Protein AF-A0A7V0Q9X7-F1 (afdb_monomer)

Structure (mmCIF, N/CA/C/O backbone):
data_AF-A0A7V0Q9X7-F1
#
_entry.id   AF-A0A7V0Q9X7-F1
#
loop_
_atom_site.group_PDB
_atom_site.id
_atom_site.type_symbol
_atom_site.label_atom_id
_atom_site.label_alt_id
_atom_site.label_comp_id
_atom_site.label_asym_id
_atom_site.label_entity_id
_atom_site.label_seq_id
_atom_site.pdbx_PDB_ins_code
_atom_site.Cartn_x
_atom_site.Cartn_y
_atom_site.Cartn_z
_atom_site.occupancy
_atom_site.B_iso_or_equiv
_atom_site.auth_seq_id
_atom_site.auth_comp_id
_atom_site.auth_asym_id
_atom_site.auth_atom_id
_atom_site.pdbx_PDB_model_num
ATOM 1 N N . MET A 1 1 ? 36.738 -30.508 -6.546 1.00 40.53 1 MET A N 1
ATOM 2 C CA . MET A 1 1 ? 35.365 -30.405 -7.088 1.00 40.53 1 MET A CA 1
ATOM 3 C C . MET A 1 1 ? 35.318 -29.192 -8.021 1.00 40.53 1 MET A C 1
ATOM 5 O O . MET A 1 1 ? 34.864 -28.127 -7.633 1.00 40.53 1 MET A O 1
ATOM 9 N N . LEU A 1 2 ? 35.911 -29.320 -9.216 1.00 41.41 2 LEU A N 1
ATOM 10 C CA . LEU A 1 2 ? 35.948 -28.262 -10.232 1.00 41.41 2 LEU A CA 1
ATOM 11 C C . LEU A 1 2 ? 34.678 -28.351 -11.085 1.00 41.41 2 LEU A C 1
ATOM 13 O O . LEU A 1 2 ? 34.538 -29.279 -11.876 1.00 41.41 2 LEU A O 1
ATOM 17 N N . LYS A 1 3 ? 33.770 -27.383 -10.954 1.00 49.06 3 LYS A N 1
ATOM 18 C CA . LYS A 1 3 ? 32.826 -27.064 -12.028 1.00 49.06 3 LYS A CA 1
ATOM 19 C C . LYS A 1 3 ? 33.397 -25.870 -12.773 1.00 49.06 3 LYS A C 1
ATOM 21 O O . LYS A 1 3 ? 33.298 -24.737 -12.315 1.00 49.06 3 LYS A O 1
ATOM 26 N N . CYS A 1 4 ? 34.049 -26.166 -13.892 1.00 38.19 4 CYS A N 1
ATOM 27 C CA . CYS A 1 4 ? 34.458 -25.186 -14.880 1.00 38.19 4 CYS A CA 1
ATOM 28 C C . CYS A 1 4 ? 33.245 -24.329 -15.249 1.00 38.19 4 CYS A C 1
ATOM 30 O O . CYS A 1 4 ? 32.264 -24.826 -15.807 1.00 38.19 4 CYS A O 1
ATOM 32 N N . LEU A 1 5 ? 33.321 -23.049 -14.895 1.00 46.12 5 LEU A N 1
ATOM 33 C CA . LEU A 1 5 ? 32.448 -21.998 -15.382 1.00 46.12 5 LEU A CA 1
ATOM 34 C C . LEU A 1 5 ? 32.595 -21.989 -16.910 1.00 46.12 5 LEU A C 1
ATOM 36 O O . LEU A 1 5 ? 33.606 -21.538 -17.443 1.00 46.12 5 LEU A O 1
ATOM 40 N N . ASN A 1 6 ? 31.627 -22.577 -17.610 1.00 48.66 6 ASN A N 1
ATOM 41 C CA . ASN A 1 6 ? 31.575 -22.605 -19.067 1.00 48.66 6 ASN A CA 1
ATOM 42 C C . ASN A 1 6 ? 31.165 -21.215 -19.567 1.00 48.66 6 ASN A C 1
ATOM 44 O O . ASN A 1 6 ? 30.046 -20.998 -20.029 1.00 48.66 6 ASN A O 1
ATOM 48 N N . VAL A 1 7 ? 32.067 -20.246 -19.410 1.00 53.19 7 VAL A N 1
ATOM 49 C CA . VAL A 1 7 ? 32.000 -18.992 -20.150 1.00 53.19 7 VAL A CA 1
ATOM 50 C C . VAL A 1 7 ? 32.485 -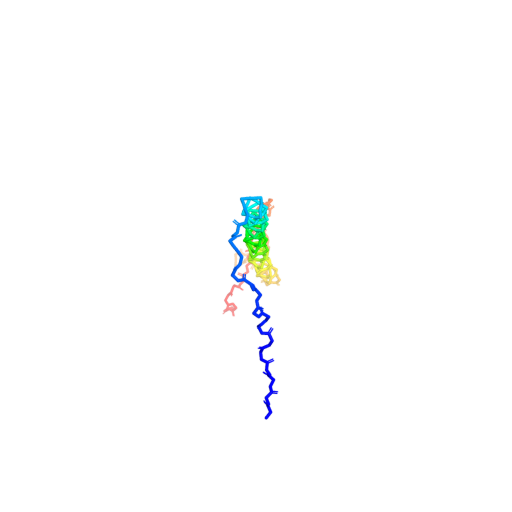19.338 -21.540 1.00 53.19 7 VAL A C 1
ATOM 52 O O . VAL A 1 7 ? 33.679 -19.481 -21.798 1.00 53.19 7 VAL A O 1
ATOM 55 N N . LYS A 1 8 ? 31.517 -19.552 -22.424 1.00 54.19 8 LYS A N 1
ATOM 56 C CA . LYS A 1 8 ? 31.727 -19.695 -23.856 1.00 54.19 8 LYS A CA 1
ATOM 57 C C . LYS A 1 8 ? 32.475 -18.441 -24.334 1.00 54.19 8 LYS A C 1
ATOM 59 O O . LYS A 1 8 ? 31.864 -17.405 -24.570 1.00 54.19 8 LYS A O 1
ATOM 64 N N . MET A 1 9 ? 33.803 -18.518 -24.436 1.00 50.47 9 MET A N 1
ATOM 65 C CA . MET A 1 9 ? 34.590 -17.542 -25.186 1.00 50.47 9 MET A CA 1
ATOM 66 C C . MET A 1 9 ? 34.109 -17.599 -26.633 1.00 50.47 9 MET A C 1
ATOM 68 O O . MET A 1 9 ? 34.312 -18.613 -27.302 1.00 50.47 9 MET A O 1
ATOM 72 N N . LEU A 1 10 ? 33.448 -16.549 -27.122 1.00 52.50 10 LEU A N 1
ATOM 73 C CA . LEU A 1 10 ? 32.978 -16.514 -28.503 1.00 52.50 10 LEU A CA 1
ATOM 74 C C . LEU A 1 10 ? 33.293 -15.166 -29.164 1.00 52.50 10 LEU A C 1
ATOM 76 O O . LEU A 1 10 ? 32.574 -14.193 -28.998 1.00 52.50 10 LEU A O 1
ATOM 80 N N . LYS A 1 11 ? 34.386 -15.201 -29.938 1.00 48.19 11 LYS A N 1
ATOM 81 C CA . LYS A 1 11 ? 34.773 -14.356 -31.082 1.00 48.19 11 LYS A CA 1
ATOM 82 C C . LYS A 1 11 ? 34.812 -12.832 -30.886 1.00 48.19 11 LYS A C 1
ATOM 84 O O . LYS A 1 11 ? 33.791 -12.159 -30.886 1.00 48.19 11 LYS A O 1
ATOM 89 N N . CYS A 1 12 ? 36.026 -12.279 -30.966 1.00 51.22 12 CYS A N 1
ATOM 90 C CA . CYS A 1 12 ? 36.263 -10.899 -31.398 1.00 51.22 12 CYS A CA 1
ATOM 91 C C . CYS A 1 12 ? 35.920 -10.756 -32.894 1.00 51.22 12 CYS A C 1
ATOM 93 O O . CYS A 1 12 ? 36.806 -10.732 -33.745 1.00 51.22 12 CYS A O 1
ATOM 95 N N . ALA A 1 13 ? 34.634 -10.724 -33.229 1.00 63.22 13 ALA A N 1
ATOM 96 C CA . ALA A 1 13 ? 34.142 -10.206 -34.498 1.00 63.22 13 ALA A CA 1
ATOM 97 C C . ALA A 1 13 ? 33.438 -8.885 -34.180 1.00 63.22 13 ALA A C 1
ATOM 99 O O . ALA A 1 13 ? 32.655 -8.825 -33.235 1.00 63.22 13 ALA A O 1
ATOM 100 N N . GLY A 1 14 ? 33.778 -7.813 -34.899 1.00 64.94 14 GLY A N 1
ATOM 101 C CA . GLY A 1 14 ? 33.160 -6.505 -34.685 1.00 64.94 14 GLY A CA 1
ATOM 102 C C . GLY A 1 14 ? 31.636 -6.605 -34.760 1.00 64.94 14 GLY A C 1
ATOM 103 O O . GLY A 1 14 ? 31.105 -7.288 -35.636 1.00 64.94 14 GLY A O 1
ATOM 104 N N . PHE A 1 15 ? 30.953 -5.945 -33.824 1.00 69.75 15 PHE A N 1
ATOM 105 C CA . PHE A 1 15 ? 29.496 -5.939 -33.752 1.00 69.75 15 PHE A CA 1
ATOM 106 C C . PHE A 1 15 ? 28.931 -5.344 -35.040 1.00 69.75 15 PHE A C 1
ATOM 108 O O . PHE A 1 15 ? 29.319 -4.248 -35.458 1.00 69.75 15 PHE A O 1
ATOM 115 N N . THR A 1 16 ? 28.026 -6.065 -35.690 1.00 86.12 16 THR A N 1
ATOM 116 C CA . THR A 1 16 ? 27.353 -5.523 -36.871 1.00 86.12 16 THR A CA 1
ATOM 117 C C . THR A 1 16 ? 26.337 -4.463 -36.432 1.00 86.12 16 THR A C 1
ATOM 119 O O . THR A 1 16 ? 25.730 -4.570 -35.365 1.00 86.12 16 THR A O 1
ATOM 122 N N . ILE A 1 17 ? 26.118 -3.429 -37.253 1.00 85.31 17 ILE A N 1
ATOM 123 C CA . ILE A 1 17 ? 25.157 -2.356 -36.928 1.00 85.31 17 ILE A CA 1
ATOM 124 C C . ILE A 1 17 ? 23.758 -2.944 -36.676 1.00 85.31 17 ILE A C 1
ATOM 126 O O . ILE A 1 17 ? 23.070 -2.535 -35.741 1.00 85.31 17 ILE A O 1
ATOM 130 N N . ILE A 1 18 ? 23.367 -3.962 -37.449 1.00 89.69 18 ILE A N 1
ATOM 131 C CA . ILE A 1 18 ? 22.075 -4.639 -37.298 1.00 89.69 18 ILE A CA 1
ATOM 132 C C . ILE A 1 18 ? 21.940 -5.329 -35.929 1.00 89.69 18 ILE A C 1
ATOM 134 O O . ILE A 1 18 ? 20.903 -5.211 -35.283 1.00 89.69 18 ILE A O 1
ATOM 138 N N . GLU A 1 19 ? 22.998 -5.976 -35.437 1.00 87.94 19 GLU A N 1
ATOM 139 C CA . GLU A 1 19 ? 22.999 -6.652 -34.137 1.00 87.94 19 GLU A CA 1
ATOM 140 C C . GLU A 1 19 ? 22.860 -5.642 -32.989 1.00 87.94 19 GLU A C 1
ATOM 142 O O . GLU A 1 19 ? 22.128 -5.888 -32.027 1.00 87.94 19 GLU A O 1
ATOM 147 N N . SER A 1 20 ? 23.492 -4.465 -33.109 1.00 89.38 20 SER A N 1
ATOM 148 C CA . SER A 1 20 ? 23.362 -3.393 -32.106 1.00 89.38 20 SER A CA 1
ATOM 149 C C . SER A 1 20 ? 21.942 -2.841 -32.040 1.00 89.38 20 SER A C 1
ATOM 151 O O . SER A 1 20 ? 21.401 -2.661 -30.950 1.00 89.38 20 SER A O 1
ATOM 153 N N . LEU A 1 21 ? 21.296 -2.665 -33.194 1.00 92.69 21 LEU A N 1
ATOM 154 C CA . LEU A 1 21 ? 19.934 -2.151 -33.282 1.00 92.69 21 LEU A CA 1
ATOM 155 C C . LEU A 1 21 ? 18.924 -3.134 -32.676 1.00 92.69 21 LEU A C 1
ATOM 157 O O . LEU A 1 21 ? 18.058 -2.734 -31.897 1.00 92.69 21 LEU A O 1
ATOM 161 N N . VAL A 1 22 ? 19.084 -4.431 -32.960 1.00 94.00 22 VAL A N 1
ATOM 162 C CA . VAL A 1 22 ? 18.254 -5.485 -32.360 1.00 94.00 22 VAL A CA 1
ATOM 163 C C . VAL A 1 22 ? 18.472 -5.549 -30.847 1.00 94.00 22 VAL A C 1
ATOM 165 O O . VAL A 1 22 ? 17.502 -5.582 -30.091 1.00 94.00 22 VAL A O 1
ATOM 168 N N . THR A 1 23 ? 19.718 -5.475 -30.381 1.00 93.44 23 THR A N 1
ATOM 169 C CA . THR A 1 23 ? 20.034 -5.511 -28.944 1.00 93.44 23 THR A CA 1
ATOM 170 C C . THR A 1 23 ? 19.408 -4.333 -28.196 1.00 93.44 23 THR A C 1
ATOM 172 O O . THR A 1 23 ? 18.783 -4.534 -27.156 1.00 93.44 23 THR A O 1
ATOM 175 N N . ILE A 1 24 ? 19.494 -3.116 -28.746 1.00 94.06 24 ILE A N 1
ATOM 176 C CA . ILE A 1 24 ? 18.866 -1.923 -28.159 1.00 94.06 24 ILE A CA 1
ATOM 177 C C . ILE A 1 24 ? 17.340 -2.080 -28.120 1.00 94.06 24 ILE A C 1
ATOM 179 O O . ILE A 1 24 ? 16.721 -1.762 -27.107 1.00 94.06 24 ILE A O 1
ATOM 183 N N . SER A 1 25 ? 16.725 -2.619 -29.179 1.00 93.81 25 SER A N 1
ATOM 184 C CA . SER A 1 25 ? 15.271 -2.822 -29.218 1.00 93.81 25 SER A CA 1
ATOM 185 C C . SER A 1 25 ? 14.782 -3.777 -28.121 1.00 93.81 25 SER A C 1
ATOM 187 O O . SER A 1 25 ? 13.826 -3.474 -27.408 1.00 93.81 25 SER A O 1
ATOM 189 N N . ILE A 1 26 ? 15.492 -4.890 -27.916 1.00 95.88 26 ILE A N 1
ATOM 190 C CA . ILE A 1 26 ? 15.177 -5.871 -26.872 1.00 95.88 26 ILE A CA 1
ATOM 191 C C . ILE A 1 26 ? 15.418 -5.261 -25.488 1.00 95.88 26 ILE A C 1
ATOM 193 O O . ILE A 1 26 ? 14.608 -5.442 -24.581 1.00 95.88 26 ILE A O 1
ATOM 197 N N . PHE A 1 27 ? 16.494 -4.491 -25.330 1.00 95.81 27 PHE A N 1
ATOM 198 C CA . PHE A 1 27 ? 16.819 -3.825 -24.074 1.00 95.81 27 PHE A CA 1
ATOM 199 C C . PHE A 1 27 ? 15.726 -2.840 -23.637 1.00 95.81 27 PHE A C 1
ATOM 201 O O . PHE A 1 27 ? 15.303 -2.863 -22.481 1.00 95.81 27 PHE A O 1
ATOM 208 N N . VAL A 1 28 ? 15.209 -2.028 -24.565 1.00 96.56 28 VAL A N 1
ATOM 209 C CA . VAL A 1 28 ? 14.113 -1.088 -24.283 1.00 96.56 28 VAL A CA 1
ATOM 210 C C . VAL A 1 28 ? 12.831 -1.827 -23.897 1.00 96.56 28 VAL A C 1
ATOM 212 O O . VAL A 1 28 ? 12.163 -1.422 -22.947 1.00 96.56 28 VAL A O 1
ATOM 215 N N . LEU A 1 29 ? 12.503 -2.933 -24.572 1.00 96.69 29 LEU A N 1
ATOM 216 C CA . LEU A 1 29 ? 11.331 -3.746 -24.229 1.00 96.69 29 LEU A CA 1
ATOM 217 C C . LEU A 1 29 ? 11.430 -4.333 -22.816 1.00 96.69 29 LEU A C 1
ATOM 219 O O . LEU A 1 29 ? 10.465 -4.268 -22.053 1.00 96.69 29 LEU A O 1
ATOM 223 N N . ILE A 1 30 ? 12.600 -4.861 -22.450 1.00 96.75 30 ILE A N 1
ATOM 224 C CA . ILE A 1 30 ? 12.836 -5.417 -21.113 1.00 96.75 30 ILE A CA 1
ATOM 225 C C . ILE A 1 30 ? 12.718 -4.319 -20.052 1.00 96.75 30 ILE A C 1
ATOM 227 O O . ILE A 1 30 ? 12.008 -4.503 -19.065 1.00 96.75 30 ILE A O 1
ATOM 231 N N . LEU A 1 31 ? 13.354 -3.161 -20.259 1.00 96.06 31 LEU A N 1
ATOM 232 C CA . LEU A 1 31 ? 13.255 -2.040 -19.322 1.00 96.06 31 LEU A CA 1
ATOM 233 C C . LEU A 1 31 ? 11.816 -1.534 -19.170 1.00 96.06 31 LEU A C 1
ATOM 235 O O . LEU A 1 31 ? 11.379 -1.270 -18.050 1.00 96.06 31 LEU A O 1
ATOM 239 N N . GLY A 1 32 ? 11.060 -1.448 -20.267 1.00 95.44 32 GLY A N 1
ATOM 240 C CA . GLY A 1 32 ? 9.647 -1.071 -20.234 1.00 95.44 32 GLY A CA 1
ATOM 241 C C . GLY A 1 32 ? 8.802 -2.047 -19.412 1.00 95.44 32 GLY A C 1
ATOM 242 O O . GLY A 1 32 ? 8.011 -1.619 -18.570 1.00 95.44 32 GLY A O 1
ATOM 243 N N . ALA A 1 33 ? 9.014 -3.353 -19.591 1.00 94.88 33 ALA A N 1
ATOM 244 C CA . ALA A 1 33 ? 8.321 -4.386 -18.824 1.00 94.88 33 ALA A CA 1
ATOM 245 C C . ALA A 1 33 ? 8.660 -4.324 -17.326 1.00 94.88 33 ALA A C 1
ATOM 247 O O . ALA A 1 33 ? 7.760 -4.402 -16.491 1.00 94.88 33 ALA A O 1
ATOM 248 N N . VAL A 1 34 ? 9.936 -4.121 -16.978 1.00 95.81 34 VAL A N 1
ATOM 249 C CA . VAL A 1 34 ? 10.382 -3.988 -15.582 1.00 95.81 34 VAL A CA 1
ATOM 250 C C . VAL A 1 34 ? 9.763 -2.754 -14.926 1.00 95.81 34 VAL A C 1
ATOM 252 O O . VAL A 1 34 ? 9.196 -2.862 -13.843 1.00 95.81 34 VAL A O 1
ATOM 255 N N . MET A 1 35 ? 9.791 -1.595 -15.587 1.00 93.19 35 MET A N 1
ATOM 256 C CA . MET A 1 35 ? 9.175 -0.371 -15.061 1.00 93.19 35 MET A CA 1
ATOM 257 C C . MET A 1 35 ? 7.654 -0.514 -14.904 1.00 93.19 35 MET A C 1
ATOM 259 O O . MET A 1 35 ? 7.085 -0.051 -13.914 1.00 93.19 35 MET A O 1
ATOM 263 N N . GLY A 1 36 ? 6.984 -1.185 -15.845 1.00 90.25 36 GLY A N 1
ATOM 264 C CA . GLY A 1 36 ? 5.561 -1.510 -15.735 1.00 90.25 36 GLY A CA 1
ATOM 265 C C . GLY A 1 36 ? 5.263 -2.419 -14.540 1.00 90.25 36 GLY A C 1
ATOM 266 O O . GLY A 1 36 ? 4.355 -2.137 -13.759 1.00 90.25 36 GLY A O 1
ATOM 267 N N . PHE A 1 37 ? 6.072 -3.462 -14.352 1.00 89.62 37 PHE A N 1
ATOM 268 C CA . PHE A 1 37 ? 5.955 -4.388 -13.229 1.00 89.62 37 PHE A CA 1
ATOM 269 C C . PHE A 1 37 ? 6.191 -3.705 -11.877 1.00 89.62 37 PHE A C 1
ATOM 271 O O . PHE A 1 37 ? 5.458 -3.962 -10.923 1.00 89.62 37 PHE A O 1
ATOM 278 N N . ILE A 1 38 ? 7.169 -2.798 -11.801 1.00 89.50 38 ILE A N 1
ATOM 279 C CA . ILE A 1 38 ? 7.451 -1.998 -10.606 1.00 89.50 38 ILE A CA 1
ATOM 280 C C . ILE A 1 38 ? 6.237 -1.129 -10.252 1.00 89.50 38 ILE A C 1
ATOM 282 O O . ILE A 1 38 ? 5.750 -1.190 -9.126 1.00 89.50 38 ILE A O 1
ATOM 286 N N . ASN A 1 39 ? 5.699 -0.375 -11.214 1.00 85.31 39 ASN A N 1
ATOM 287 C CA . ASN A 1 39 ? 4.529 0.478 -10.988 1.00 85.31 39 ASN A CA 1
ATOM 288 C C . ASN A 1 39 ? 3.293 -0.321 -10.558 1.00 85.31 39 ASN A C 1
ATOM 290 O O . ASN A 1 39 ? 2.561 0.109 -9.667 1.00 85.31 39 ASN A O 1
ATOM 294 N N . LEU A 1 40 ? 3.061 -1.480 -11.181 1.00 82.69 40 LEU A N 1
ATOM 295 C CA . LEU A 1 40 ? 1.976 -2.370 -10.785 1.00 82.69 40 LEU A CA 1
ATOM 296 C C . LEU A 1 40 ? 2.190 -2.860 -9.351 1.00 82.69 40 LEU A C 1
ATOM 298 O O . LEU A 1 40 ? 1.292 -2.716 -8.531 1.00 82.69 40 LEU A O 1
ATOM 302 N N . SER A 1 41 ? 3.389 -3.349 -9.027 1.00 78.12 41 SER A N 1
ATOM 303 C CA . SER A 1 41 ? 3.725 -3.865 -7.695 1.00 78.12 41 SER A CA 1
ATOM 304 C C . SER A 1 41 ? 3.497 -2.824 -6.599 1.00 78.12 41 SER A C 1
ATOM 306 O O 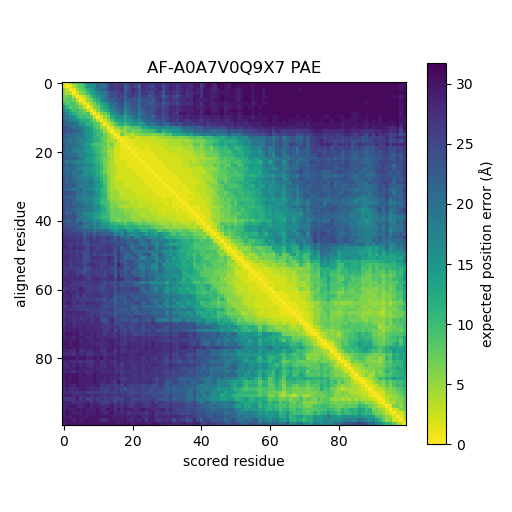. SER A 1 41 ? 2.816 -3.130 -5.623 1.00 78.12 41 SER A O 1
ATOM 308 N N . TYR A 1 42 ? 3.970 -1.586 -6.790 1.00 74.94 42 TYR A N 1
ATOM 309 C CA . TYR A 1 42 ? 3.735 -0.497 -5.835 1.00 74.94 42 TYR A CA 1
ATOM 310 C C . TYR A 1 42 ? 2.243 -0.210 -5.642 1.00 74.94 42 TYR A C 1
ATOM 312 O O . TYR A 1 42 ? 1.771 -0.174 -4.509 1.00 74.94 42 TYR A O 1
ATOM 320 N N . LYS A 1 43 ? 1.468 -0.111 -6.732 1.00 69.31 43 LYS A N 1
ATOM 321 C CA . LYS A 1 43 ? 0.016 0.097 -6.630 1.00 69.31 43 LYS A CA 1
ATOM 322 C C . LYS A 1 43 ? -0.682 -1.037 -5.881 1.00 69.31 43 LYS A C 1
ATOM 324 O O . LYS A 1 43 ? -1.509 -0.772 -5.017 1.00 69.31 43 LYS A O 1
ATOM 329 N N . THR A 1 44 ? -0.360 -2.295 -6.180 1.00 63.06 44 THR A N 1
ATOM 330 C CA . THR A 1 44 ? -0.994 -3.440 -5.497 1.00 63.06 44 THR A CA 1
ATOM 331 C C . THR A 1 44 ? -0.681 -3.480 -4.002 1.00 63.06 44 THR A C 1
ATOM 333 O O . THR A 1 44 ? -1.551 -3.854 -3.218 1.0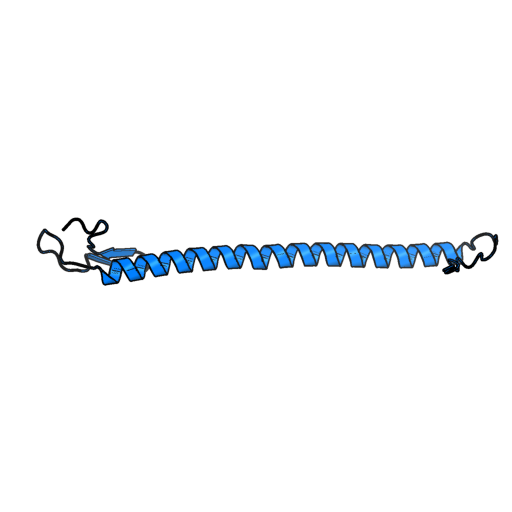0 63.06 44 THR A O 1
ATOM 336 N N . GLN A 1 45 ? 0.529 -3.081 -3.603 1.00 57.56 45 GLN A N 1
ATOM 337 C CA . GLN A 1 45 ? 0.932 -3.092 -2.199 1.00 57.56 45 GLN A CA 1
ATOM 338 C C . GLN A 1 45 ? 0.203 -2.010 -1.388 1.00 57.56 45 GLN A C 1
ATOM 340 O O . GLN A 1 45 ? -0.275 -2.292 -0.288 1.00 57.56 45 GLN A O 1
ATOM 345 N N . ASP A 1 46 ? 0.051 -0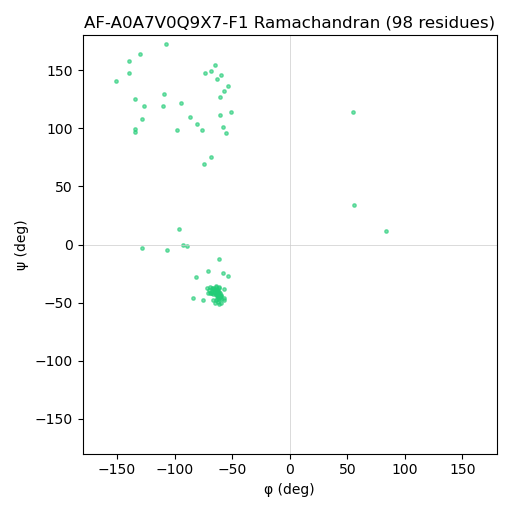.807 -1.950 1.00 57.84 46 ASP A N 1
ATOM 346 C CA . ASP A 1 46 ? -0.606 0.309 -1.263 1.00 57.84 46 ASP A CA 1
ATOM 347 C C . ASP A 1 46 ? -2.115 0.077 -1.086 1.00 57.84 46 ASP A C 1
ATOM 349 O O . ASP A 1 46 ? -2.650 0.305 0.002 1.00 57.84 46 ASP A O 1
ATOM 353 N N . TYR A 1 47 ? -2.803 -0.449 -2.109 1.00 54.22 47 TYR A N 1
ATOM 354 C CA . TYR A 1 47 ? -4.245 -0.712 -2.019 1.00 54.22 47 TYR A CA 1
ATOM 355 C C . TYR A 1 47 ? -4.587 -1.827 -1.024 1.00 54.22 47 TYR A C 1
ATOM 357 O O . TYR A 1 47 ? -5.570 -1.710 -0.296 1.00 54.22 47 TYR A O 1
ATOM 365 N N . ALA A 1 48 ? -3.772 -2.884 -0.942 1.00 58.31 48 ALA A N 1
ATOM 366 C CA . ALA A 1 48 ? -4.011 -3.968 0.009 1.00 58.31 48 ALA A CA 1
ATOM 367 C C . ALA A 1 48 ? -3.756 -3.532 1.462 1.00 58.31 48 ALA A C 1
ATOM 369 O O . ALA A 1 48 ? -4.506 -3.908 2.364 1.00 58.31 48 ALA A O 1
ATOM 370 N N . TRP A 1 49 ? -2.721 -2.719 1.697 1.00 56.59 49 TRP A N 1
ATOM 371 C CA . TRP A 1 49 ? -2.344 -2.316 3.051 1.00 56.59 49 TRP A CA 1
ATOM 372 C C . TRP A 1 49 ? -3.289 -1.262 3.631 1.00 56.59 49 TRP A C 1
ATOM 374 O O . TRP A 1 49 ? -3.784 -1.424 4.746 1.00 56.59 49 TRP A O 1
ATOM 384 N N . GLN A 1 50 ? -3.604 -0.211 2.868 1.00 60.31 50 GLN A N 1
ATOM 385 C CA . GLN A 1 50 ? -4.485 0.862 3.341 1.00 60.31 50 GLN A CA 1
ATOM 386 C C . GLN A 1 50 ? -5.910 0.364 3.600 1.00 60.31 50 GLN A C 1
ATOM 388 O O . GLN A 1 50 ? -6.523 0.729 4.603 1.00 60.31 50 GLN A O 1
ATOM 393 N N . GLN A 1 51 ? -6.421 -0.520 2.740 1.00 59.47 51 GLN A N 1
ATOM 394 C CA . GLN A 1 51 ? -7.751 -1.093 2.923 1.00 59.47 51 GLN A CA 1
ATOM 395 C C . GLN A 1 51 ? -7.818 -1.998 4.160 1.00 59.47 51 GLN A C 1
ATOM 397 O O . GLN A 1 51 ? -8.814 -1.974 4.881 1.00 59.47 51 GLN A O 1
ATOM 402 N N . SER A 1 52 ? -6.763 -2.771 4.440 1.00 62.12 52 SER A N 1
ATOM 403 C CA . SER A 1 52 ? -6.747 -3.652 5.610 1.00 62.12 52 SER A CA 1
ATOM 404 C C . SER A 1 52 ? -6.685 -2.874 6.926 1.00 62.12 52 SER A C 1
ATOM 406 O O . SER A 1 52 ? -7.330 -3.289 7.884 1.00 62.12 52 SER A O 1
ATOM 408 N N . VAL A 1 53 ? -5.960 -1.749 6.975 1.00 70.94 53 VAL A N 1
ATOM 409 C CA . VAL A 1 53 ? -5.883 -0.898 8.177 1.00 70.94 53 VAL A CA 1
ATOM 410 C C . VAL A 1 53 ? -7.235 -0.248 8.474 1.00 70.94 53 VAL A C 1
ATOM 412 O O . VAL A 1 53 ? -7.723 -0.363 9.594 1.00 70.94 53 VAL A O 1
ATOM 415 N N . ALA A 1 54 ? -7.893 0.342 7.470 1.00 70.88 54 ALA A N 1
ATOM 416 C CA . ALA A 1 54 ? -9.201 0.973 7.661 1.00 70.88 54 ALA A CA 1
ATOM 417 C C . ALA A 1 54 ? -10.280 -0.027 8.121 1.00 70.88 54 ALA A C 1
ATOM 419 O O . ALA A 1 54 ? -11.123 0.291 8.958 1.00 70.88 54 ALA A O 1
ATOM 420 N N . VAL A 1 55 ? -10.247 -1.259 7.598 1.00 77.56 55 VAL A N 1
ATOM 421 C CA . VAL A 1 55 ? -11.180 -2.319 8.009 1.00 77.56 55 VAL A CA 1
ATOM 422 C C . VAL A 1 55 ? -10.868 -2.836 9.416 1.00 77.56 55 VAL A C 1
ATOM 424 O O . VAL A 1 55 ? -11.799 -3.130 10.163 1.00 77.56 55 VAL A O 1
ATOM 427 N N . ASP A 1 56 ? -9.593 -2.953 9.795 1.00 80.75 56 ASP A N 1
ATOM 428 C CA . ASP A 1 56 ? -9.196 -3.398 11.138 1.00 80.75 56 ASP A CA 1
ATOM 429 C C . ASP A 1 56 ? -9.561 -2.365 12.215 1.00 80.75 56 ASP A C 1
ATOM 431 O O . ASP A 1 56 ? -10.110 -2.717 13.260 1.00 80.75 56 ASP A O 1
ATOM 435 N N . GLU A 1 57 ? -9.347 -1.077 11.937 1.00 81.19 57 GLU A N 1
A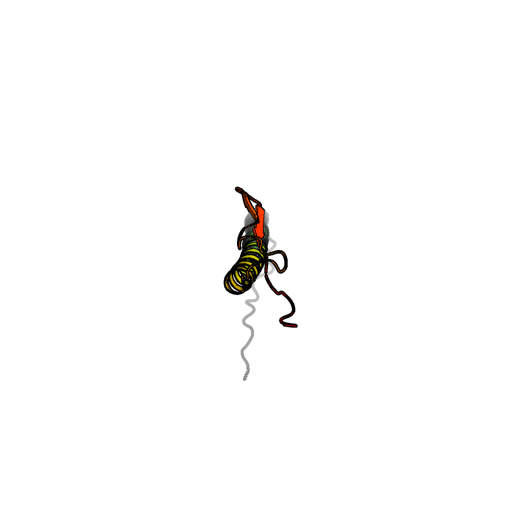TOM 436 C CA . GLU A 1 57 ? -9.765 0.015 12.821 1.00 81.19 57 GLU A CA 1
ATOM 437 C C . GLU A 1 57 ? -11.291 0.074 12.971 1.00 81.19 57 GLU A C 1
ATOM 439 O O . GLU A 1 57 ? -11.796 0.161 14.092 1.00 81.19 57 GLU A O 1
ATOM 444 N N . ALA A 1 58 ? -12.043 -0.071 11.874 1.00 81.50 58 ALA A N 1
ATOM 445 C CA . ALA A 1 58 ? -13.503 -0.132 11.928 1.00 81.50 58 ALA A CA 1
ATOM 446 C C . ALA A 1 58 ? -14.008 -1.343 12.735 1.00 81.50 58 ALA A C 1
ATOM 448 O O . ALA A 1 58 ? -14.950 -1.216 13.517 1.00 81.50 58 ALA A O 1
ATOM 449 N N . ARG A 1 59 ? -13.367 -2.513 12.594 1.00 82.94 59 ARG A N 1
ATOM 450 C CA . ARG A 1 59 ? -13.695 -3.716 13.381 1.00 82.94 59 ARG A CA 1
ATOM 451 C C . ARG A 1 59 ? -13.492 -3.487 14.874 1.00 82.94 59 ARG A C 1
ATOM 453 O O . ARG A 1 59 ? -14.400 -3.787 15.642 1.00 82.94 59 ARG A O 1
ATOM 460 N N . LYS A 1 60 ? -12.357 -2.905 15.271 1.00 85.00 60 LYS A N 1
ATOM 461 C CA . LYS A 1 60 ? -12.080 -2.556 16.674 1.00 85.00 60 LYS A CA 1
ATOM 462 C C . LYS A 1 60 ? -13.112 -1.579 17.233 1.00 85.00 60 LYS A C 1
ATOM 464 O O . LYS A 1 60 ? -13.620 -1.802 18.325 1.00 85.00 60 LYS A O 1
ATOM 469 N N . GLY A 1 61 ? -13.471 -0.544 16.469 1.00 84.06 61 GLY A N 1
ATOM 470 C CA . GLY A 1 61 ? -14.507 0.412 16.868 1.00 84.06 61 GLY A CA 1
ATOM 471 C C . GLY A 1 61 ? -15.869 -0.251 17.107 1.00 84.06 61 GLY A C 1
ATOM 472 O O . GLY A 1 61 ? -16.515 0.015 18.119 1.00 84.06 61 GLY A O 1
ATOM 473 N N . ILE A 1 62 ? -16.281 -1.167 16.221 1.00 84.94 62 ILE A N 1
A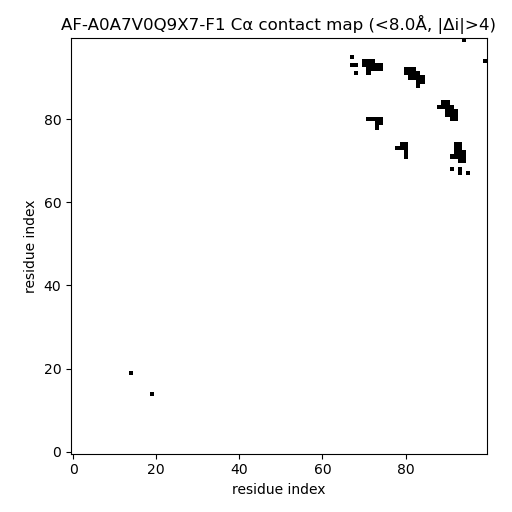TOM 474 C CA . ILE A 1 62 ? -17.533 -1.927 16.372 1.00 84.94 62 ILE A CA 1
ATOM 475 C C . ILE A 1 62 ? -17.464 -2.884 17.567 1.00 84.94 62 ILE A C 1
ATOM 477 O O . ILE A 1 62 ? -18.433 -2.987 18.312 1.00 84.94 62 ILE A O 1
ATOM 481 N N . GLU A 1 63 ? -16.345 -3.578 17.780 1.00 84.69 63 GLU A N 1
ATOM 482 C CA . GLU A 1 63 ? -16.179 -4.475 18.930 1.00 84.69 63 GLU A CA 1
ATOM 483 C C . GLU A 1 63 ? -16.298 -3.727 20.261 1.00 84.69 63 GLU A C 1
ATOM 485 O O . GLU A 1 63 ? -17.026 -4.183 21.146 1.00 84.69 63 GLU A O 1
ATOM 490 N N . THR A 1 64 ? -15.649 -2.564 20.387 1.00 83.38 64 THR A N 1
ATOM 491 C CA . THR A 1 64 ? -15.798 -1.695 21.560 1.00 83.38 64 THR A CA 1
ATOM 492 C C . THR A 1 64 ? -17.249 -1.263 21.721 1.00 83.38 64 THR A C 1
ATOM 494 O O . THR A 1 64 ? -17.828 -1.477 22.778 1.00 83.38 64 THR A O 1
ATOM 497 N N . MET A 1 65 ? -17.884 -0.758 20.663 1.00 82.12 65 MET A N 1
ATOM 498 C CA . MET A 1 65 ? -19.281 -0.325 20.714 1.00 82.12 65 MET A CA 1
ATOM 499 C C . MET A 1 65 ? -20.226 -1.447 21.168 1.00 82.12 65 MET A C 1
ATOM 501 O O . MET A 1 65 ? -21.052 -1.242 22.049 1.00 82.12 65 MET A O 1
ATOM 505 N N . VAL A 1 66 ? -20.082 -2.660 20.626 1.00 84.38 66 VAL A N 1
ATOM 506 C CA . VAL A 1 66 ? -20.895 -3.821 21.021 1.00 84.38 66 VAL A CA 1
ATOM 507 C C . VAL A 1 66 ? -20.654 -4.209 22.481 1.00 84.38 66 VAL A C 1
ATOM 509 O O . VAL A 1 66 ? -21.591 -4.634 23.159 1.00 84.38 66 VAL A O 1
ATOM 512 N N . LYS A 1 67 ? -19.415 -4.091 22.970 1.00 83.25 67 LYS A N 1
ATOM 513 C CA . LYS A 1 67 ? -19.087 -4.358 24.371 1.00 83.25 67 LYS A CA 1
ATOM 514 C C . LYS A 1 67 ? -19.777 -3.353 25.295 1.00 83.25 67 LYS A C 1
ATOM 516 O O . LYS A 1 67 ? -20.469 -3.787 26.209 1.00 83.25 67 LYS A O 1
ATOM 521 N N . GLU A 1 68 ? -19.658 -2.060 25.009 1.00 80.62 68 GLU A N 1
ATOM 522 C CA . GLU A 1 68 ? -20.283 -0.998 25.806 1.00 80.62 68 GLU A CA 1
ATOM 523 C C . GLU A 1 68 ? -21.823 -1.095 25.768 1.00 80.62 68 GLU A C 1
ATOM 525 O O . GLU A 1 68 ? -22.480 -0.988 26.799 1.00 80.62 68 GLU A O 1
ATOM 530 N N . ILE A 1 69 ? -22.413 -1.442 24.613 1.00 80.38 69 ILE A N 1
ATOM 531 C CA . ILE A 1 69 ? -23.864 -1.679 24.477 1.00 80.38 69 ILE A CA 1
ATOM 532 C C . ILE A 1 69 ? -24.350 -2.835 25.363 1.00 80.38 69 ILE A C 1
ATOM 534 O O . ILE A 1 69 ? -25.457 -2.798 25.900 1.00 80.38 69 ILE A O 1
ATOM 538 N N . ARG A 1 70 ? -23.552 -3.897 25.522 1.00 79.19 70 ARG A N 1
ATOM 539 C CA . ARG A 1 70 ? -23.918 -5.020 26.404 1.00 79.19 70 ARG A CA 1
ATOM 540 C C . ARG A 1 70 ? -23.860 -4.657 27.884 1.00 79.19 70 ARG A C 1
ATOM 542 O O . ARG A 1 70 ? -24.504 -5.337 28.678 1.00 79.19 70 ARG A O 1
ATOM 549 N N . GLU A 1 71 ? -23.094 -3.633 28.239 1.00 76.62 71 GLU A N 1
ATOM 550 C CA . GLU A 1 71 ? -22.934 -3.137 29.608 1.00 76.62 71 GLU A CA 1
ATOM 551 C C . GLU A 1 71 ? -23.872 -1.940 29.897 1.00 76.62 71 GLU A C 1
ATOM 553 O O . GLU A 1 71 ? -23.747 -1.287 30.930 1.00 76.62 71 GLU A O 1
ATOM 558 N N . ILE A 1 72 ? -24.863 -1.692 29.025 1.00 74.50 72 ILE A N 1
ATOM 559 C CA . ILE A 1 72 ? -25.886 -0.652 29.197 1.00 74.50 72 ILE A CA 1
ATOM 560 C C . ILE A 1 72 ? -26.660 -0.831 30.508 1.00 74.50 72 ILE A C 1
ATOM 562 O O . ILE A 1 72 ? -27.186 -1.907 30.821 1.00 74.50 72 ILE A O 1
ATOM 566 N N . ARG A 1 73 ? -26.788 0.272 31.249 1.00 69.69 73 ARG A N 1
ATOM 567 C CA . ARG A 1 73 ? -27.553 0.370 32.495 1.00 69.69 73 ARG A CA 1
ATOM 568 C C . ARG A 1 73 ? -28.501 1.567 32.452 1.00 69.69 73 ARG A C 1
ATOM 570 O O . ARG A 1 73 ? -28.418 2.409 31.564 1.00 69.69 73 ARG A O 1
ATOM 577 N N . LEU A 1 74 ? -29.473 1.581 33.365 1.00 68.38 74 LEU A N 1
ATOM 578 C CA . LEU A 1 74 ? -30.319 2.761 33.566 1.00 68.38 74 LEU A CA 1
ATOM 579 C C . LEU A 1 74 ? -29.415 3.899 34.038 1.00 68.38 74 LEU A C 1
ATOM 581 O O . LEU A 1 74 ? -28.491 3.639 34.807 1.00 68.38 74 LEU A O 1
ATOM 585 N N . GLY A 1 75 ? -29.684 5.123 33.588 1.00 66.25 75 GLY A N 1
ATOM 586 C CA . GLY A 1 75 ? -28.985 6.284 34.129 1.00 66.25 75 GLY A CA 1
ATOM 587 C C . GLY A 1 75 ? -29.245 6.399 35.633 1.00 66.25 75 GLY A C 1
ATOM 588 O O . GLY A 1 75 ? -30.339 6.069 36.103 1.00 66.25 75 GLY A O 1
ATOM 589 N N . ASP A 1 76 ? -28.257 6.874 36.393 1.00 64.69 76 ASP A N 1
ATOM 590 C CA . ASP A 1 76 ? -28.377 7.091 37.848 1.00 64.69 76 ASP A CA 1
ATOM 591 C C . ASP A 1 76 ? -29.470 8.113 38.221 1.00 64.69 76 ASP A C 1
ATOM 593 O O . ASP A 1 76 ? -29.882 8.233 39.375 1.00 64.69 76 ASP A O 1
ATOM 597 N N . ASP A 1 77 ? -29.974 8.841 37.227 1.00 66.12 77 ASP A N 1
ATOM 598 C CA . ASP A 1 77 ? -31.087 9.783 37.276 1.00 66.12 77 ASP A CA 1
ATOM 599 C C . ASP A 1 77 ? -32.467 9.139 37.004 1.00 66.12 77 ASP A C 1
ATOM 601 O O . ASP A 1 77 ? -33.493 9.820 37.060 1.00 66.12 77 ASP A O 1
ATOM 605 N N . GLY A 1 78 ? -32.519 7.829 36.732 1.00 64.75 78 GLY A N 1
ATOM 606 C CA . GLY A 1 78 ? -33.733 7.105 36.350 1.00 64.75 78 GLY A CA 1
ATOM 607 C C . GLY A 1 78 ? -34.077 7.200 34.859 1.00 64.75 78 GLY A C 1
ATOM 608 O O . GLY A 1 78 ? -35.181 6.812 34.464 1.00 64.75 78 GLY A O 1
ATOM 609 N N . SER A 1 79 ? -33.158 7.704 34.031 1.00 70.75 79 SER A N 1
ATOM 610 C CA . SER A 1 79 ? -33.321 7.787 32.581 1.00 70.75 79 SER A CA 1
ATOM 611 C C . SER A 1 79 ? -33.312 6.409 31.909 1.00 70.75 79 SER A C 1
ATOM 613 O O . SER A 1 79 ? -32.675 5.456 32.366 1.00 70.75 79 SER A O 1
ATOM 615 N N . TYR A 1 80 ? -34.046 6.301 30.794 1.00 67.88 80 TYR A N 1
ATOM 616 C CA . TYR A 1 80 ? -34.092 5.087 29.977 1.00 67.88 80 TYR A CA 1
ATOM 617 C C . TYR A 1 80 ? -32.726 4.777 29.345 1.00 67.88 80 TYR A C 1
ATOM 619 O O . TYR A 1 80 ? -31.929 5.666 29.071 1.00 67.88 80 TYR A O 1
ATOM 627 N N . TYR A 1 81 ? -32.503 3.495 29.051 1.00 65.06 81 TYR A N 1
ATOM 628 C CA . TYR A 1 81 ? -31.252 2.930 28.530 1.00 65.06 81 TYR A CA 1
ATOM 629 C C . TYR A 1 81 ? -30.677 3.590 27.259 1.00 65.06 81 TYR A C 1
ATOM 631 O O . TYR A 1 81 ? -29.475 3.506 27.019 1.00 65.06 81 TYR A O 1
ATOM 639 N N . ILE A 1 82 ? -31.521 4.200 26.423 1.00 70.94 82 ILE A N 1
ATOM 640 C CA . ILE A 1 82 ? -31.130 4.826 25.154 1.00 70.94 82 ILE A CA 1
ATOM 641 C C . ILE A 1 82 ? -31.652 6.261 25.168 1.00 70.94 82 ILE A C 1
ATOM 643 O O . ILE A 1 82 ? -32.864 6.465 25.244 1.00 70.94 82 ILE A O 1
ATOM 647 N N . GLU A 1 83 ? -30.746 7.236 25.076 1.00 70.31 83 GLU A N 1
ATOM 648 C CA . GLU A 1 83 ? -31.105 8.656 25.021 1.00 70.31 83 GLU A CA 1
ATOM 649 C C . GLU A 1 83 ? -31.439 9.072 23.584 1.00 70.31 83 GLU A C 1
ATOM 651 O O . GLU A 1 83 ? -32.465 9.711 23.341 1.00 70.31 83 GLU A O 1
ATOM 656 N N . LYS A 1 84 ? -30.600 8.672 22.616 1.00 71.81 84 LYS A N 1
ATOM 657 C CA . LYS A 1 84 ? -30.786 8.952 21.184 1.00 71.81 84 LYS A CA 1
ATOM 658 C C . LYS A 1 84 ? -30.174 7.864 20.304 1.00 71.81 84 LYS A C 1
ATOM 660 O O . LYS A 1 84 ? -29.078 7.380 20.574 1.00 71.81 84 LYS A O 1
ATOM 665 N N . ALA A 1 85 ? -30.873 7.533 19.222 1.00 70.88 85 ALA A N 1
ATOM 666 C CA . ALA A 1 85 ? -30.392 6.666 18.152 1.00 70.88 85 ALA A CA 1
ATOM 667 C C . ALA A 1 85 ? -30.734 7.315 16.802 1.00 70.88 85 ALA A C 1
ATOM 669 O O . ALA A 1 85 ? -31.867 7.218 16.331 1.00 70.88 85 ALA A O 1
ATOM 670 N N . GLU A 1 86 ? -29.766 8.020 16.222 1.00 76.25 86 GLU A N 1
ATOM 671 C CA . GLU A 1 86 ? -29.827 8.608 14.881 1.00 76.25 86 GL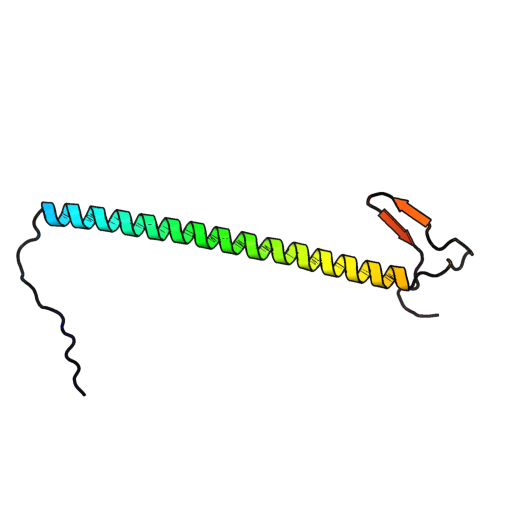U A CA 1
ATOM 672 C C . GLU A 1 86 ? -28.926 7.824 13.910 1.00 76.25 86 GLU A C 1
ATOM 674 O O . GLU A 1 86 ? -28.165 6.946 14.315 1.00 76.25 86 GLU A O 1
ATOM 679 N N . ASP A 1 87 ? -28.990 8.145 12.615 1.00 67.81 87 ASP A N 1
ATOM 680 C CA . ASP A 1 87 ? -28.297 7.405 11.547 1.00 67.81 87 ASP A CA 1
ATOM 681 C C . ASP A 1 87 ? -26.765 7.333 11.721 1.00 67.81 87 ASP A C 1
ATOM 683 O O . ASP A 1 87 ? -26.126 6.422 11.191 1.00 67.81 87 ASP A O 1
ATOM 687 N N . GLN A 1 88 ? -26.164 8.284 12.448 1.00 69.81 88 GLN A N 1
ATOM 688 C CA . GLN A 1 88 ? -24.714 8.349 12.689 1.00 69.81 88 GLN A CA 1
ATOM 689 C C . GLN A 1 88 ? -24.331 8.488 14.170 1.00 69.81 88 GLN A C 1
ATOM 691 O O . GLN A 1 88 ? -23.142 8.486 14.486 1.00 69.81 88 GLN A O 1
ATOM 696 N N . GLU A 1 89 ? -25.305 8.596 15.075 1.00 68.06 89 GLU A N 1
ATOM 697 C CA . GLU A 1 89 ? -25.070 8.885 16.490 1.00 68.06 89 GLU A CA 1
ATOM 698 C C . GLU A 1 89 ? -25.906 7.955 17.370 1.00 68.06 89 GLU A C 1
ATOM 700 O O . GLU A 1 89 ? -27.127 7.874 17.240 1.00 68.06 89 GLU A O 1
ATOM 705 N N . PHE A 1 90 ? -25.243 7.253 18.287 1.00 73.50 90 PHE A N 1
ATOM 706 C CA . PHE A 1 90 ? -25.888 6.362 19.245 1.00 73.50 90 PHE A CA 1
ATOM 707 C C . PHE A 1 90 ? -25.416 6.723 20.656 1.00 73.50 90 PHE A C 1
ATOM 709 O O . PHE A 1 90 ? -24.255 6.496 20.997 1.00 73.50 90 PHE A O 1
ATOM 716 N N . ILE A 1 91 ? -26.310 7.324 21.450 1.00 74.69 91 ILE A N 1
ATOM 717 C CA . ILE A 1 91 ? -26.040 7.809 22.810 1.00 74.69 91 ILE A CA 1
ATOM 718 C C . ILE A 1 91 ? -26.787 6.915 23.801 1.00 74.69 91 ILE A C 1
ATOM 720 O O . ILE A 1 91 ? -28.019 6.816 23.776 1.00 74.69 91 ILE A O 1
ATOM 724 N N . PHE A 1 92 ? -26.026 6.262 24.672 1.00 75.12 92 PHE A N 1
ATOM 725 C CA . PHE A 1 92 ? -26.513 5.350 25.699 1.00 75.12 92 PHE A CA 1
ATOM 726 C C . PHE A 1 92 ? -25.730 5.555 26.993 1.00 75.12 92 PHE A C 1
ATOM 728 O O . PHE A 1 92 ? -24.600 6.041 26.976 1.00 75.12 92 PHE A O 1
ATOM 735 N N . PHE A 1 93 ? -26.336 5.153 28.107 1.00 73.56 93 PHE A N 1
ATOM 736 C CA . PHE A 1 93 ? -25.699 5.193 29.416 1.00 73.56 93 PHE A CA 1
ATOM 737 C C . PHE A 1 93 ? -25.069 3.828 29.719 1.00 73.56 93 PHE A C 1
ATOM 739 O O . PHE A 1 93 ? -25.747 2.795 29.713 1.00 73.56 93 PHE A O 1
ATOM 746 N N . SER A 1 94 ? -23.761 3.816 29.964 1.00 67.88 94 SER A N 1
ATOM 747 C CA . SER A 1 94 ? -23.021 2.643 30.427 1.00 67.88 94 SER A CA 1
ATOM 748 C C . SER A 1 94 ? -22.004 3.046 31.487 1.00 67.88 94 SER A C 1
ATOM 750 O O . SER A 1 94 ? -21.452 4.145 31.459 1.00 67.88 94 SER A O 1
ATOM 752 N N . ASP A 1 95 ? -21.777 2.135 32.423 1.00 68.50 95 ASP A N 1
ATOM 753 C CA . ASP A 1 95 ? -20.713 2.222 33.416 1.00 68.50 95 ASP A CA 1
ATOM 754 C C . ASP A 1 95 ? -19.403 1.765 32.747 1.00 68.50 95 ASP A C 1
ATOM 756 O O . ASP A 1 95 ? -19.223 0.578 32.465 1.00 68.50 95 ASP A O 1
ATOM 760 N N . ILE A 1 96 ? -18.541 2.725 32.397 1.00 66.06 96 ILE A N 1
ATOM 761 C CA . ILE A 1 96 ? -17.318 2.491 31.609 1.00 66.06 96 ILE A CA 1
ATOM 762 C C . ILE A 1 96 ? -16.173 1.971 32.501 1.00 66.06 96 ILE A C 1
ATOM 764 O O . ILE A 1 96 ? -15.291 1.250 32.022 1.00 66.06 96 ILE A O 1
ATOM 768 N N . ASP A 1 97 ? -16.166 2.311 33.791 1.00 67.69 97 ASP A N 1
ATOM 769 C CA . ASP A 1 97 ? -15.095 2.015 34.749 1.00 67.69 97 ASP A CA 1
ATOM 770 C C . ASP A 1 97 ? -15.428 0.917 35.769 1.00 67.69 97 ASP A C 1
ATOM 772 O O . ASP A 1 97 ? -14.515 0.439 36.451 1.00 67.69 97 ASP A O 1
ATOM 776 N N . LYS A 1 98 ? -16.664 0.399 35.775 1.00 61.03 98 LYS A N 1
ATOM 777 C CA . LYS A 1 98 ? -17.126 -0.691 36.656 1.00 61.03 98 LYS A CA 1
ATOM 778 C C . LYS A 1 98 ? -16.905 -0.375 38.128 1.00 61.03 98 LYS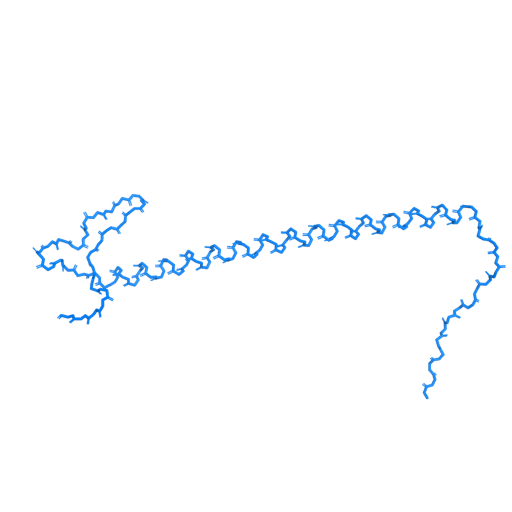 A C 1
ATOM 780 O O . LYS A 1 98 ? -16.580 -1.281 38.906 1.00 61.03 98 LYS A O 1
ATOM 785 N N . ASP A 1 99 ? -17.019 0.893 38.500 1.00 61.44 99 ASP A N 1
ATOM 786 C CA . ASP A 1 99 ? -16.699 1.354 39.845 1.00 61.44 99 ASP A CA 1
ATOM 787 C C . ASP A 1 99 ? -17.898 1.384 40.807 1.00 61.44 99 ASP A C 1
ATOM 789 O O . ASP A 1 99 ? -17.669 1.558 42.001 1.00 61.44 99 ASP A O 1
ATOM 793 N N . GLY A 1 100 ? -19.094 1.009 40.327 1.00 54.12 100 GLY A N 1
ATOM 794 C CA . GLY A 1 100 ? -20.168 0.380 41.111 1.00 54.12 100 GLY A CA 1
ATOM 795 C C . GLY A 1 100 ? -20.983 1.277 42.034 1.00 54.12 100 GLY A C 1
ATOM 796 O O . GLY A 1 100 ? -20.430 1.794 43.027 1.00 54.12 100 GLY A O 1
#

Solvent-accessible surface area (backbone atoms only — not comparable to full-atom values): 6210 Å² total; per-residue (Å²): 138,86,77,78,80,82,71,78,85,76,74,100,61,84,84,49,74,68,58,53,53,53,50,52,54,52,50,52,53,52,53,50,52,52,55,50,48,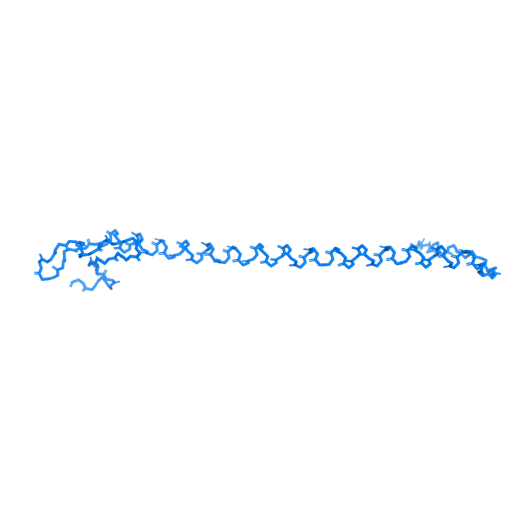50,55,49,51,56,53,57,52,52,58,56,50,56,53,51,50,57,52,50,53,52,49,52,54,50,52,52,51,56,52,50,61,73,50,50,37,66,36,98,85,73,43,69,50,64,78,47,80,57,102,89,45,78,44,63,38,52,71,88,78,75,77,126

Secondary structure (DSSP, 8-state):
-------------PPPHHHHHHHHHHHHHHHHHHHHHHHHHHHHHHHHHHHHHHHHHHHHHHHHHHHHHHTB---TTS--SEEEE-SS-EEE-B-SS---

Radius of gyration: 33.64 Å; Cα contacts (8 Å, |Δi|>4): 40; chains: 1; bounding box: 70×40×78 Å

pLDDT: mean 73.46, std 14.87, range [38.19, 96.75]

Foldseek 3Di:
DDDPPPPPPDDPDDDDPVNVVVVVVVVVVVVVVVVVVVVVVVVVVVVVVVVVVVVVVVVVVVVVVVVQLVQFDQPPVRHDQWPDDDPPDTDGDGDPPPPD

Mean predicted aligned error: 16.71 Å

Sequence (100 aa):
MLKCLNVKMLKCAGFTIIESLVTISIFVLILGAVMGFINLSYKTQDYAWQQSVAVDEARKGIETMVKEIREIRLGDDGSYYIEKAEDQEFIFFSDIDKDG

=== Feature glossary ===
Annotated list of the representations used here:

Nearest PDB structures. The Foldseek neighbor list gives the closest experimentally determined structures in the PDB, ranked by structural alignment. TM-score near 1 means near-identical fold; near 0.3 means only rough topology match. This is how one finds what a novel AlphaFold prediction most resembles in the solved-structure universe.

Foldseek 3Di. Foldseek's 3Di representation compresses backbone geometry into a per-residue letter drawn from a learned twenty-state alphabet. It captures the tertiary interaction pattern around each residue — which residues are packed against it in space, regardless of where they are in sequence.

Radius of gyration, Cα contacts, bounding box. Radius of gyration (Rg) is the root-mean-square distance of Cα atoms from their centroid — a single number for overall size and compactness. A globular domain of N residues has Rg ≈ 2.2·N^0.38 Å; an extended or disordered chain has a much larger Rg. The Cα contact count is the number of residue pairs whose Cα atoms are within 8 Å and are more than four positions apart in sequence — a standard proxy for tertiary packing density. The bounding box is the smallest axis-aligned box enclosing all Cα atoms.

InterPro / GO / CATH / organism. The annotation block draws on four external resources. InterPro: which protein families and domains the sequence belongs to. GO: standardized terms for what the protein does, what process it participates in, and where in the cell it acts. CATH: which structural fold it has in the CATH hierarchy. Organism: the species of origin.

mmCIF coordinates. The mmCIF block holds the 3D Cartesian coordinates of each backbone atom (N, Cα, C, O) in ångströms. mmCIF is the PDB's canonical archive format — a tagged-loop text representation of the atomic model.

pLDDT. pLDDT is the predicted lDDT-Cα score: AlphaFold's confidence that the local environment of each residue (all inter-atomic distances within 15 Å) is correctly placed. It is a per-residue number between 0 and 100, with higher meaning more reliable.

Backbone torsions (φ/ψ). φ (phi) and ψ (psi) are the two rotatable backbone dihedrals per residue: φ is the C(i-1)–N–Cα–C torsion, ψ is the N–Cα–C–N(i+1) torsion, both in degrees on (−180°, 180°]. α-helical residues cluster near (−60°, −45°); β-strand residues near (−120°, +130°). A Ramachandran plot is simply a scatter of (φ, ψ) for every residue.

B-factor. For experimental (PDB) structures, the B-factor (temperature factor) quantifies the positional spread of each atom in the crystal — a combination of thermal vibration and static disorder — in units of Å². High B-factors mark flexible loops or poorly resolved regions; low B-factors mark the rigid, well-ordered core.

Secondary structure (3-state, P-SEA). SS3 is a coarse helix/strand/coil call (letters a/b/c) made by the P-SEA algorithm from inter-Cα distances and dihedrals. It is less detailed than DSSP but needs only Cα positions.

Predicted aligned error. Predicted aligned error is AlphaFold's pairwise confidence. Unlike pLDDT (per-residue), PAE is per-residue-pair and captures whether two parts of the structure are correctly placed relative to each other. Units are ångströms of expected positional error.

Solvent-accessible surface area. Solvent-accessible surface area (SASA) is the area in Å² traced out by the centre of a 1.4 Å probe sphere (a water molecule) rolled over the protein's van der Waals surface (Shrake–Rupley / Lee–Richards construction). Buried residues have near-zero SASA; fully exposed residues can exceed 200 Å². The total SASA scales roughly with the number of surface residues.

Secondary structure (8-state, DSSP). The SS8 string is DSSP's per-residue secondary-structure call. α-helix (H) means an i→i+4 H-bond ladder; β-strand (E) means the residue participates in a β-sheet; 3₁₀ (G) and π (I) are tighter and wider helices; T/S are turns/bends; '-' is loop.

Rendered structure images. Structure images are PyMOL renders from six orthogonal camera directions. Cartoon representation draws helices as coils and strands as arrows; sticks shows the backbone as bonds; surface shows the solvent-excluded envelope. Rainbow coloring maps sequence position to hue (blue→red, N→C); chain coloring assigns a distinct color per polypeptide.

Sequence. The amino-acid sequence is the protein's primary structure: the linear order of residues from the N-terminus to the C-terminus, written in one-letter code. Everything else here — the 3D coordinates, the secondary structure, the domain annotations — is ultimately a consequence of this string.

Contact-map, Ramachandran, and PAE plots. Three diagnostic plots accompany the record. The Cα contact map visualizes the tertiary structure as a 2D adjacency matrix (8 Å cutoff, sequence-local contacts suppressed). The Ramachandran plot shows the distribution of backbone (φ, ψ) torsions, with points in the α and β basins reflecting secondary structure content. The PAE plot shows AlphaFold's inter-residue confidence as a color matrix.